Protein AF-A0AAD1DAX7-F1 (afdb_monomer_lite)

InterPro domains:
  IPR029024 TerB-like [G3DSA:1.10.3680.10] (1-105)
  IPR029024 TerB-like [SSF158682] (3-97)

Structure (mmCIF, N/CA/C/O backbone):
data_AF-A0AAD1DAX7-F1
#
_entry.id   AF-A0AAD1DAX7-F1
#
loop_
_atom_site.group_PDB
_atom_site.id
_atom_site.type_symbol
_atom_site.label_atom_id
_atom_site.label_alt_id
_atom_site.label_comp_id
_atom_site.label_asym_id
_atom_site.label_entity_id
_atom_site.label_seq_id
_atom_site.pdbx_PDB_ins_code
_atom_site.Cartn_x
_atom_site.Cartn_y
_atom_site.Cartn_z
_atom_site.occupancy
_atom_site.B_iso_or_equiv
_atom_site.auth_seq_id
_atom_site.auth_comp_id
_atom_site.auth_asym_id
_atom_site.auth_atom_id
_atom_site.pdbx_PDB_model_num
ATOM 1 N N . MET A 1 1 ? 6.219 -0.856 -0.642 1.00 86.31 1 MET A N 1
ATOM 2 C CA . MET A 1 1 ? 6.045 -2.237 -0.136 1.00 86.31 1 MET A CA 1
ATOM 3 C C . MET A 1 1 ? 5.615 -2.262 1.328 1.00 86.31 1 MET A C 1
ATOM 5 O O . MET A 1 1 ? 4.458 -2.570 1.531 1.00 86.31 1 MET A O 1
ATOM 9 N N . ASN A 1 2 ? 6.425 -1.835 2.317 1.00 92.69 2 ASN A N 1
ATOM 10 C CA . ASN A 1 2 ? 6.031 -1.847 3.750 1.00 92.69 2 ASN A CA 1
ATOM 11 C C . ASN A 1 2 ? 4.621 -1.308 4.049 1.00 92.69 2 ASN A C 1
ATOM 13 O O . ASN A 1 2 ? 3.912 -1.894 4.853 1.00 92.69 2 ASN A O 1
ATOM 17 N N . ILE A 1 3 ? 4.226 -0.205 3.404 1.00 94.12 3 ILE A N 1
ATOM 18 C CA . ILE A 1 3 ? 2.902 0.411 3.582 1.00 94.12 3 ILE A CA 1
ATOM 19 C C . ILE A 1 3 ? 1.794 -0.562 3.155 1.00 94.12 3 ILE A C 1
ATOM 21 O O . ILE A 1 3 ? 0.931 -0.894 3.958 1.00 94.12 3 ILE A O 1
ATOM 25 N N . LEU A 1 4 ? 1.852 -1.055 1.914 1.00 93.25 4 LEU A N 1
ATOM 26 C CA . LEU A 1 4 ? 0.831 -1.945 1.354 1.00 93.25 4 LEU A CA 1
ATOM 27 C C . LEU A 1 4 ? 0.820 -3.312 2.048 1.00 93.25 4 LEU A C 1
ATOM 29 O O . LEU A 1 4 ? -0.242 -3.807 2.396 1.00 93.25 4 LEU A O 1
ATOM 33 N N . THR A 1 5 ? 1.995 -3.881 2.339 1.00 91.94 5 THR A N 1
ATOM 34 C CA . THR A 1 5 ? 2.104 -5.144 3.085 1.00 91.94 5 THR A CA 1
ATOM 35 C C . THR A 1 5 ? 1.551 -5.037 4.5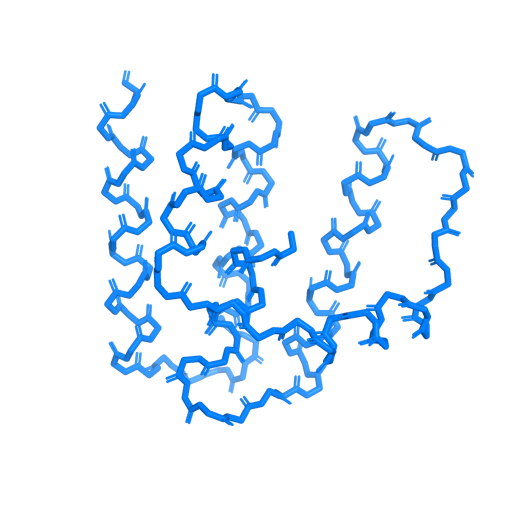04 1.00 91.94 5 THR A C 1
ATOM 37 O O . THR A 1 5 ? 1.037 -6.012 5.033 1.00 91.94 5 THR A O 1
ATOM 40 N N . PHE A 1 6 ? 1.675 -3.878 5.154 1.00 93.25 6 PHE A N 1
ATOM 41 C CA . PHE A 1 6 ? 1.089 -3.679 6.476 1.00 93.25 6 PHE A CA 1
ATOM 42 C C . PHE A 1 6 ? -0.441 -3.649 6.409 1.00 93.25 6 PHE A C 1
ATOM 44 O O . PHE A 1 6 ? -1.103 -4.308 7.210 1.00 93.25 6 PHE A O 1
ATOM 51 N N . ILE A 1 7 ? -0.994 -2.909 5.442 1.00 91.25 7 ILE A N 1
ATOM 52 C CA . ILE A 1 7 ? -2.444 -2.811 5.234 1.00 91.25 7 ILE A CA 1
ATOM 53 C C . ILE A 1 7 ? -3.035 -4.190 4.946 1.00 91.25 7 ILE A C 1
ATOM 55 O O . ILE A 1 7 ? -3.934 -4.606 5.666 1.00 91.25 7 ILE A O 1
ATOM 59 N N . ALA A 1 8 ? -2.434 -4.939 4.025 1.00 88.44 8 ALA A N 1
ATOM 60 C CA . ALA A 1 8 ? -2.878 -6.279 3.651 1.00 88.44 8 ALA A CA 1
ATOM 61 C C . ALA A 1 8 ? -2.683 -7.367 4.730 1.00 88.44 8 ALA A C 1
ATOM 63 O O . ALA A 1 8 ? -2.861 -8.549 4.487 1.00 88.44 8 ALA A O 1
ATOM 64 N N . ARG A 1 9 ? -2.179 -7.017 5.918 1.00 87.62 9 ARG A N 1
ATOM 65 C CA . ARG A 1 9 ? -2.021 -7.961 7.041 1.00 87.62 9 ARG A CA 1
ATOM 66 C C . ARG A 1 9 ? -2.807 -7.527 8.272 1.00 87.62 9 ARG A C 1
ATOM 68 O O . ARG A 1 9 ? -2.613 -8.082 9.358 1.00 87.62 9 ARG A O 1
ATOM 75 N N . CYS A 1 10 ? -3.652 -6.509 8.139 1.00 83.69 10 CYS A N 1
ATOM 76 C CA . CYS A 1 10 ? -4.389 -5.915 9.249 1.00 83.69 10 CYS A CA 1
ATOM 77 C C . CYS A 1 10 ? -5.435 -6.862 9.862 1.00 83.69 10 CYS A C 1
ATOM 79 O O . CYS A 1 10 ? -5.727 -6.759 11.062 1.00 83.69 10 CYS A O 1
ATOM 81 N N . ASP A 1 11 ? -5.970 -7.788 9.076 1.00 75.38 11 ASP A N 1
ATOM 82 C CA . ASP A 1 11 ? -6.924 -8.833 9.464 1.00 75.38 11 ASP A CA 1
ATOM 83 C C . ASP A 1 11 ? -6.250 -10.163 9.891 1.00 75.38 11 ASP A C 1
ATOM 85 O O . ASP A 1 11 ? -6.899 -11.011 10.504 1.00 75.38 11 ASP A O 1
ATOM 89 N N . ARG A 1 12 ? -4.916 -10.250 9.733 1.00 70.50 12 ARG A N 1
ATOM 90 C CA . ARG A 1 12 ? -3.992 -11.368 10.033 1.00 70.50 12 ARG A CA 1
ATOM 91 C C . ARG A 1 12 ? -3.875 -12.441 8.953 1.00 70.50 12 ARG A C 1
ATOM 93 O O . ARG A 1 12 ? -2.990 -13.289 9.113 1.00 70.50 12 ARG A O 1
ATOM 100 N N . ASP A 1 13 ? -4.652 -12.365 7.883 1.00 71.62 13 ASP A N 1
ATOM 101 C CA . ASP A 1 13 ? -4.571 -13.275 6.747 1.00 71.62 13 ASP A CA 1
ATOM 102 C C . ASP A 1 13 ? -4.166 -12.467 5.514 1.00 71.62 13 ASP A C 1
ATOM 104 O O . ASP A 1 13 ? -4.774 -11.467 5.193 1.00 71.62 13 ASP A O 1
ATOM 108 N N . PHE A 1 14 ? -3.085 -12.863 4.840 1.00 74.44 14 PHE A N 1
ATOM 109 C CA . PHE A 1 14 ? -2.669 -12.175 3.618 1.00 74.44 14 PHE A CA 1
ATOM 110 C C . PHE A 1 14 ? -3.241 -12.937 2.427 1.00 74.44 14 PHE A C 1
ATOM 112 O O . PHE A 1 14 ? -2.781 -14.045 2.117 1.00 74.44 14 PHE A O 1
ATOM 119 N N . HIS A 1 15 ? -4.286 -12.387 1.818 1.00 80.88 15 HIS A N 1
ATOM 120 C CA . HIS A 1 15 ? -5.032 -13.045 0.757 1.00 80.88 15 HIS A CA 1
ATOM 121 C C . HIS A 1 15 ? -4.269 -12.999 -0.581 1.00 80.88 15 HIS A C 1
ATOM 123 O O . HIS A 1 15 ? -3.527 -12.051 -0.849 1.00 80.88 15 HIS A O 1
ATOM 129 N N . PRO A 1 16 ? -4.444 -14.005 -1.463 1.00 84.00 16 PRO A N 1
ATOM 130 C CA . PRO A 1 16 ? -3.813 -14.005 -2.785 1.00 84.00 16 PRO A CA 1
ATOM 131 C C . PRO A 1 16 ? -4.094 -12.738 -3.611 1.00 84.00 16 PRO A C 1
ATOM 133 O O . PRO A 1 16 ? -3.182 -12.233 -4.258 1.00 84.00 16 PRO A O 1
ATOM 136 N N . ASP A 1 17 ? -5.314 -12.200 -3.531 1.00 85.75 17 ASP A N 1
ATOM 137 C CA . ASP A 1 17 ? -5.745 -11.017 -4.294 1.00 85.75 17 ASP A CA 1
ATOM 138 C C . ASP A 1 17 ? -5.035 -9.731 -3.814 1.00 85.75 17 ASP A C 1
ATOM 140 O O . ASP A 1 17 ? -4.662 -8.856 -4.601 1.00 85.75 17 ASP A O 1
ATOM 144 N N . GLU A 1 18 ? -4.763 -9.626 -2.510 1.00 85.94 18 GLU A N 1
ATOM 145 C CA . GLU A 1 18 ? -3.972 -8.527 -1.951 1.00 85.94 18 GLU A CA 1
ATOM 146 C C . GLU A 1 18 ? -2.499 -8.637 -2.358 1.00 85.94 18 GLU A C 1
ATOM 148 O O . GLU A 1 18 ? -1.842 -7.628 -2.622 1.00 85.94 18 GLU A O 1
ATOM 153 N N . LEU A 1 19 ? -1.966 -9.862 -2.435 1.00 86.44 19 LEU A N 1
ATOM 154 C CA . LEU A 1 19 ? -0.602 -10.108 -2.895 1.00 86.44 19 LEU A CA 1
ATOM 155 C C . LEU A 1 19 ? -0.422 -9.757 -4.378 1.00 86.44 19 LEU A C 1
ATOM 157 O O . LEU A 1 19 ? 0.599 -9.161 -4.737 1.00 86.44 19 LEU A O 1
ATOM 161 N N . GLU A 1 20 ? -1.402 -10.086 -5.221 1.00 88.56 20 GLU A N 1
ATOM 162 C CA . GLU A 1 20 ? -1.437 -9.662 -6.625 1.00 88.56 20 GLU A CA 1
ATOM 163 C C . GLU A 1 20 ? -1.400 -8.132 -6.707 1.00 88.56 20 GLU A C 1
ATOM 165 O O . GLU A 1 20 ? -0.506 -7.569 -7.335 1.00 88.56 20 GLU A O 1
ATOM 170 N N . THR A 1 21 ? -2.2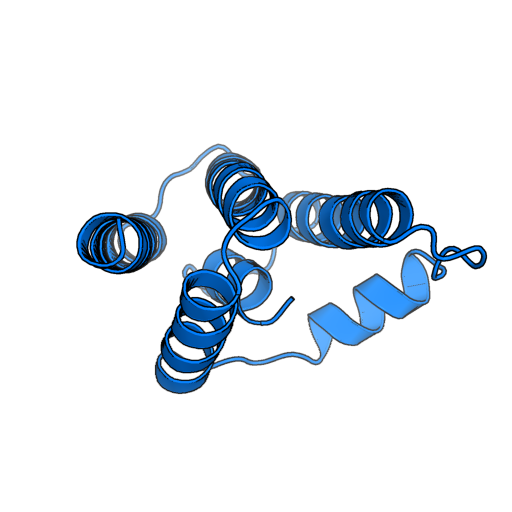38 -7.453 -5.920 1.00 91.19 21 THR A N 1
ATOM 171 C CA . THR A 1 21 ? -2.283 -5.983 -5.868 1.00 91.19 21 THR A CA 1
ATOM 172 C C . THR A 1 21 ? -0.949 -5.360 -5.419 1.00 91.19 21 THR A C 1
ATOM 174 O O . THR A 1 21 ? -0.502 -4.347 -5.962 1.00 91.19 21 THR A O 1
ATOM 177 N N . VAL A 1 22 ? -0.260 -5.949 -4.433 1.00 90.19 22 VAL A N 1
ATOM 178 C CA . VAL A 1 22 ? 1.077 -5.484 -4.010 1.00 90.19 22 VAL A CA 1
ATOM 179 C C . VAL A 1 22 ? 2.130 -5.720 -5.097 1.00 90.19 22 VAL A C 1
ATOM 181 O O . VAL A 1 22 ? 3.095 -4.956 -5.183 1.00 90.19 22 VAL A O 1
ATOM 184 N N . THR A 1 23 ? 1.972 -6.763 -5.906 1.00 90.00 23 THR A N 1
ATOM 185 C CA . THR A 1 23 ? 2.884 -7.065 -7.014 1.00 90.00 23 THR A CA 1
ATOM 186 C C . THR A 1 23 ? 2.678 -6.090 -8.170 1.00 90.00 23 THR A C 1
ATOM 188 O O . THR A 1 23 ? 3.659 -5.521 -8.649 1.00 90.00 23 THR A O 1
ATOM 191 N N . ASP A 1 24 ? 1.427 -5.804 -8.529 1.00 91.56 24 ASP A N 1
ATOM 192 C CA . ASP A 1 24 ? 1.065 -4.796 -9.532 1.00 91.56 24 ASP A CA 1
ATOM 193 C C . ASP A 1 24 ? 1.646 -3.417 -9.177 1.00 91.56 24 ASP A C 1
ATOM 195 O O . ASP A 1 24 ? 2.245 -2.746 -10.020 1.00 91.56 24 ASP A O 1
ATOM 199 N N . TYR A 1 25 ? 1.613 -3.042 -7.891 1.00 93.06 25 TYR A N 1
ATOM 200 C CA . TYR A 1 25 ? 2.262 -1.818 -7.406 1.00 93.06 25 TYR A CA 1
ATOM 201 C C . TYR A 1 25 ? 3.756 -1.759 -7.746 1.00 93.06 25 TYR A C 1
ATOM 203 O O . TYR A 1 25 ? 4.283 -0.686 -8.050 1.00 93.06 25 TYR A O 1
ATOM 211 N N . VAL A 1 26 ? 4.472 -2.881 -7.628 1.00 91.12 26 VAL A N 1
ATOM 212 C CA . VAL A 1 26 ? 5.914 -2.926 -7.903 1.00 91.12 26 VAL A CA 1
ATOM 213 C C . VAL A 1 26 ? 6.181 -2.731 -9.391 1.00 91.12 26 VAL A C 1
ATOM 215 O O . VAL A 1 26 ? 7.114 -2.000 -9.735 1.00 91.12 26 VAL A O 1
ATOM 218 N N . ASP A 1 27 ? 5.352 -3.320 -10.251 1.00 90.88 27 ASP A N 1
ATOM 219 C CA . ASP A 1 27 ? 5.437 -3.153 -11.702 1.00 90.88 27 ASP A CA 1
ATOM 220 C C . ASP A 1 27 ? 5.155 -1.700 -12.117 1.00 90.88 27 ASP A C 1
ATOM 222 O O . ASP A 1 27 ? 5.969 -1.095 -12.822 1.00 90.88 27 ASP A O 1
ATOM 226 N N . ASP A 1 28 ? 4.081 -1.095 -11.605 1.00 91.81 28 ASP A N 1
ATOM 227 C CA . ASP A 1 28 ? 3.742 0.303 -11.899 1.00 91.81 28 ASP A CA 1
ATOM 228 C C . ASP A 1 28 ? 4.782 1.281 -11.342 1.00 91.81 28 ASP A C 1
ATOM 230 O O . ASP A 1 28 ? 5.117 2.289 -11.973 1.00 91.81 28 ASP A O 1
ATOM 234 N N . TRP A 1 29 ? 5.344 0.987 -10.165 1.00 91.12 29 TRP A N 1
ATOM 235 C CA . TRP A 1 29 ? 6.448 1.767 -9.617 1.00 91.12 29 TRP A CA 1
ATOM 236 C C . TRP A 1 29 ? 7.686 1.660 -10.516 1.00 91.12 29 TRP A C 1
ATOM 238 O O . TRP A 1 29 ? 8.301 2.677 -10.836 1.00 91.12 29 TRP A O 1
ATOM 248 N N . ALA A 1 30 ? 8.047 0.457 -10.967 1.00 90.19 30 ALA A N 1
ATOM 249 C CA . ALA A 1 30 ? 9.183 0.259 -11.863 1.00 90.19 30 ALA A CA 1
ATOM 250 C C . ALA A 1 30 ? 8.998 1.022 -13.185 1.00 90.19 30 ALA A C 1
ATOM 252 O O . ALA A 1 30 ? 9.934 1.679 -13.651 1.00 90.19 30 ALA A O 1
ATOM 253 N N . GLU A 1 31 ? 7.789 1.006 -13.751 1.00 90.31 31 GLU A N 1
ATOM 254 C CA . GLU A 1 31 ? 7.450 1.766 -14.954 1.00 90.31 31 GLU A CA 1
ATOM 255 C C . GLU A 1 31 ? 7.557 3.282 -14.725 1.00 90.31 31 GLU A C 1
ATOM 257 O O . GLU A 1 31 ? 8.238 3.977 -15.489 1.00 90.31 31 GLU A O 1
ATOM 262 N N . ALA A 1 32 ? 6.976 3.791 -13.633 1.00 89.31 32 ALA A N 1
ATOM 263 C CA . ALA A 1 32 ? 7.020 5.207 -13.268 1.00 89.31 32 ALA A CA 1
ATOM 264 C C . ALA A 1 32 ? 8.448 5.735 -13.030 1.00 89.31 32 ALA A C 1
ATOM 266 O O . ALA A 1 32 ? 8.699 6.931 -13.192 1.00 89.31 32 ALA A O 1
ATOM 267 N N . HIS A 1 33 ? 9.384 4.855 -12.658 1.00 88.00 33 HIS A N 1
ATOM 268 C CA . HIS A 1 33 ? 10.797 5.180 -12.422 1.00 88.00 33 HIS A CA 1
ATOM 269 C C . HIS A 1 33 ? 11.731 4.763 -13.567 1.00 88.00 33 HIS A C 1
ATOM 271 O O . HIS A 1 33 ? 12.951 4.873 -13.434 1.00 88.00 33 HIS A O 1
ATOM 277 N N . HIS A 1 34 ? 11.181 4.333 -14.707 1.00 89.44 34 HIS A N 1
ATOM 278 C CA . HIS A 1 34 ? 11.934 3.895 -15.888 1.00 89.44 34 HIS A CA 1
ATOM 279 C C . HIS A 1 34 ? 12.954 2.778 -15.599 1.00 89.44 34 HIS A C 1
ATOM 281 O O . HIS A 1 34 ? 14.018 2.705 -16.225 1.00 89.44 34 HIS A O 1
ATOM 287 N N . CYS A 1 35 ? 12.638 1.893 -14.654 1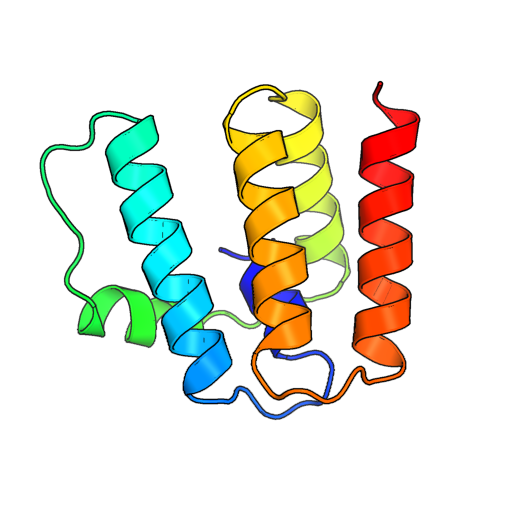.00 87.88 35 CYS A N 1
ATOM 288 C CA . CYS A 1 35 ? 13.430 0.701 -14.391 1.00 87.88 35 CYS A CA 1
ATOM 289 C C . CYS A 1 35 ? 13.261 -0.289 -15.553 1.00 87.88 35 CYS A C 1
ATOM 291 O O . CYS A 1 35 ? 12.151 -0.645 -15.935 1.00 87.88 35 CYS A O 1
ATOM 293 N N . SER A 1 36 ? 14.381 -0.704 -16.149 1.00 75.75 36 SER A N 1
ATOM 294 C CA . SER A 1 36 ? 14.399 -1.545 -17.358 1.00 75.75 36 SER A CA 1
ATOM 295 C C . SER A 1 36 ? 14.082 -3.011 -17.070 1.00 75.75 36 SER A C 1
ATOM 297 O O . SER A 1 36 ? 13.585 -3.720 -17.943 1.00 75.75 36 SER A O 1
ATOM 299 N N . ASP A 1 37 ? 14.382 -3.448 -15.849 1.00 78.94 37 ASP A N 1
ATOM 300 C CA . ASP A 1 37 ? 14.257 -4.830 -15.418 1.00 78.94 37 ASP A CA 1
ATOM 301 C C . ASP A 1 37 ? 13.003 -4.971 -14.558 1.00 78.94 37 ASP A C 1
ATOM 303 O O . ASP A 1 37 ? 12.926 -4.419 -13.457 1.00 78.94 37 ASP A O 1
ATOM 307 N N . ARG A 1 38 ? 12.016 -5.718 -15.062 1.00 78.31 38 ARG A N 1
ATOM 308 C CA . ARG A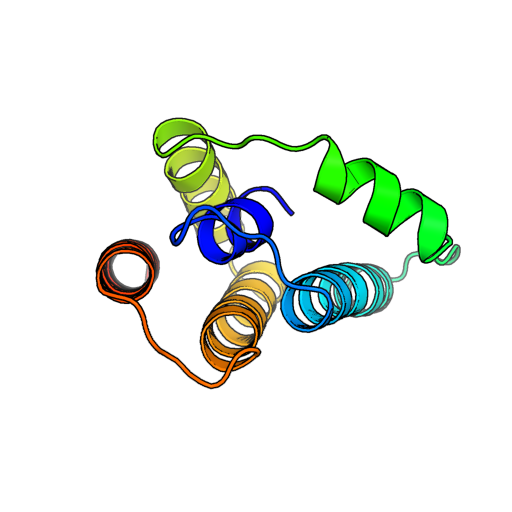 1 38 ? 10.888 -6.156 -14.239 1.00 78.31 38 ARG A CA 1
ATOM 309 C C . ARG A 1 38 ? 11.363 -7.219 -13.263 1.00 78.31 38 ARG A C 1
ATOM 311 O O . ARG A 1 38 ? 12.095 -8.136 -13.643 1.00 78.31 38 ARG A O 1
ATOM 318 N N . LEU A 1 39 ? 10.940 -7.093 -12.011 1.00 82.56 39 LEU A N 1
ATOM 319 C CA . LEU A 1 39 ? 11.194 -8.122 -11.014 1.00 82.56 39 LEU A CA 1
ATOM 320 C C . LEU A 1 39 ? 10.258 -9.308 -11.288 1.00 82.56 39 LEU A C 1
ATOM 322 O O . LEU A 1 39 ? 9.077 -9.089 -11.552 1.00 82.56 39 LEU A O 1
ATOM 326 N N . PRO A 1 40 ? 10.744 -10.560 -11.248 1.00 86.06 40 PRO A N 1
ATOM 327 C CA . PRO A 1 40 ? 9.866 -11.717 -11.340 1.00 86.06 40 PRO A CA 1
ATOM 328 C C . PRO A 1 40 ? 8.789 -11.670 -10.251 1.00 86.06 40 PRO A C 1
ATOM 330 O O . PRO A 1 40 ? 9.096 -11.418 -9.085 1.00 86.06 40 PRO A O 1
ATOM 333 N N . VAL A 1 41 ? 7.539 -11.954 -10.626 1.00 83.06 41 VAL A N 1
ATOM 334 C CA . VAL A 1 41 ? 6.387 -11.975 -9.705 1.00 83.06 41 VAL A CA 1
ATOM 335 C C . VAL A 1 41 ? 6.656 -12.865 -8.491 1.00 83.06 41 VAL A C 1
ATOM 337 O O . VAL A 1 41 ? 6.359 -12.470 -7.364 1.00 83.06 41 VAL A O 1
ATOM 340 N N . ASP A 1 42 ? 7.282 -14.024 -8.706 1.00 86.81 42 ASP A N 1
ATOM 341 C CA . ASP A 1 42 ? 7.638 -14.958 -7.635 1.00 86.81 42 ASP A CA 1
ATOM 342 C C . ASP A 1 42 ? 8.621 -14.330 -6.634 1.00 86.81 42 ASP A C 1
ATOM 344 O O . ASP A 1 42 ? 8.433 -14.464 -5.429 1.00 86.81 42 ASP A O 1
ATOM 348 N N . ASP A 1 43 ? 9.620 -13.574 -7.104 1.00 89.75 43 ASP A N 1
ATOM 349 C CA . ASP A 1 43 ? 10.616 -12.925 -6.240 1.00 89.75 43 ASP A CA 1
ATOM 350 C C . ASP A 1 43 ? 9.995 -11.798 -5.402 1.00 89.75 43 ASP A C 1
ATOM 352 O O . ASP A 1 43 ? 10.318 -11.635 -4.217 1.00 89.75 43 ASP A O 1
ATOM 356 N N . VAL A 1 44 ? 9.095 -11.017 -6.012 1.00 87.50 44 VAL A N 1
ATOM 357 C CA . VAL A 1 44 ? 8.333 -9.966 -5.324 1.00 87.50 44 VAL A CA 1
ATOM 358 C C . VAL A 1 44 ? 7.425 -10.596 -4.277 1.00 87.50 44 VAL A C 1
ATOM 360 O O . VAL A 1 44 ? 7.463 -10.186 -3.116 1.00 87.50 44 VAL A O 1
ATOM 363 N N . SER A 1 45 ? 6.683 -11.635 -4.654 1.00 86.19 45 SER A N 1
ATOM 364 C CA . SER A 1 45 ? 5.767 -12.356 -3.771 1.00 86.19 45 SER A CA 1
ATOM 365 C C . SER A 1 45 ? 6.485 -12.948 -2.566 1.00 86.19 45 SER A C 1
ATOM 367 O O . SER A 1 45 ? 6.098 -12.715 -1.419 1.00 86.19 45 SER A O 1
ATOM 369 N N . ASP A 1 46 ? 7.604 -13.622 -2.812 1.00 89.19 46 ASP A N 1
ATOM 370 C CA . ASP A 1 46 ? 8.481 -14.164 -1.785 1.00 89.19 46 ASP A CA 1
ATOM 371 C C . ASP A 1 46 ? 9.020 -13.077 -0.851 1.00 89.19 46 ASP A C 1
ATOM 373 O O . ASP A 1 46 ? 9.148 -13.282 0.362 1.00 89.19 46 ASP A O 1
ATOM 377 N N . HIS A 1 47 ? 9.371 -11.908 -1.393 1.00 90.44 47 HIS A N 1
ATOM 378 C CA . HIS A 1 47 ? 9.813 -10.778 -0.586 1.00 90.44 47 HIS A CA 1
ATOM 379 C C . HIS A 1 47 ? 8.684 -10.250 0.300 1.00 90.44 47 HIS A C 1
ATOM 381 O O . HIS A 1 47 ? 8.890 -10.108 1.506 1.00 90.44 47 HIS A O 1
ATOM 387 N N . VAL A 1 48 ? 7.497 -10.017 -0.263 1.00 88.19 48 VAL A N 1
ATOM 388 C CA . VAL A 1 48 ? 6.321 -9.533 0.472 1.00 88.19 48 VAL A CA 1
ATOM 389 C C . VAL A 1 48 ? 5.922 -10.509 1.576 1.00 88.19 48 VAL A C 1
ATOM 391 O O . VAL A 1 48 ? 5.709 -10.084 2.709 1.00 88.19 48 VAL A O 1
ATOM 394 N N . ALA A 1 49 ? 5.910 -11.815 1.301 1.00 85.56 49 ALA A N 1
ATOM 395 C CA . ALA A 1 49 ? 5.579 -12.841 2.289 1.00 85.56 49 ALA A CA 1
ATOM 396 C C . ALA A 1 49 ? 6.523 -12.832 3.509 1.00 85.56 49 ALA A C 1
ATOM 398 O O . ALA A 1 49 ? 6.125 -13.189 4.622 1.00 85.56 49 ALA A O 1
ATOM 399 N N . ARG A 1 50 ? 7.780 -12.402 3.325 1.00 89.69 50 ARG A N 1
ATOM 400 C CA . ARG A 1 50 ? 8.770 -12.258 4.408 1.00 89.69 50 ARG A CA 1
ATOM 401 C C . ARG A 1 50 ? 8.672 -10.931 5.154 1.00 89.69 50 ARG A C 1
ATOM 403 O O . ARG A 1 50 ? 9.190 -10.831 6.267 1.00 89.69 50 ARG A O 1
ATOM 410 N N . LEU A 1 51 ? 8.053 -9.914 4.563 1.00 90.00 51 LEU A N 1
ATOM 411 C CA . LEU A 1 51 ? 7.856 -8.629 5.216 1.00 90.00 51 LEU A CA 1
ATOM 412 C C . LEU A 1 51 ? 6.794 -8.773 6.312 1.00 90.00 51 LEU A C 1
ATOM 414 O O . LEU A 1 51 ? 5.655 -9.164 6.067 1.00 90.00 51 LEU A O 1
ATOM 418 N N . ALA A 1 52 ? 7.169 -8.420 7.536 1.00 89.56 52 ALA A N 1
ATOM 419 C CA . ALA A 1 52 ? 6.267 -8.332 8.679 1.00 89.56 52 ALA A CA 1
ATOM 420 C C . ALA A 1 52 ? 6.349 -6.919 9.274 1.00 89.56 52 ALA A C 1
ATOM 422 O O . ALA A 1 52 ? 6.880 -6.763 10.375 1.00 89.56 52 ALA A O 1
ATOM 423 N N . PRO A 1 53 ? 5.925 -5.887 8.517 1.00 92.75 53 PRO A N 1
ATOM 424 C CA . PRO A 1 53 ? 5.962 -4.526 9.011 1.00 92.75 53 PRO A CA 1
ATOM 425 C C . PRO A 1 53 ? 5.069 -4.393 10.245 1.00 92.75 53 PRO A C 1
ATOM 427 O O . PRO A 1 53 ? 3.978 -4.962 10.292 1.00 92.75 53 PRO A O 1
ATOM 430 N N . ASP A 1 54 ? 5.522 -3.634 11.232 1.00 93.88 54 ASP A N 1
ATOM 431 C CA . ASP A 1 54 ? 4.675 -3.171 12.328 1.00 93.88 54 ASP A CA 1
ATOM 432 C C . ASP A 1 54 ? 4.127 -1.759 12.056 1.00 93.88 54 ASP A C 1
ATOM 434 O O . ASP A 1 54 ? 4.407 -1.128 11.030 1.00 93.88 54 ASP A O 1
ATOM 438 N N . SER A 1 55 ? 3.321 -1.251 12.990 1.00 94.50 55 SER A N 1
ATOM 439 C CA . SER A 1 55 ? 2.713 0.075 12.876 1.00 94.50 55 SER A CA 1
ATOM 440 C C . SER A 1 55 ? 3.737 1.209 12.828 1.00 94.50 55 SER A C 1
ATOM 442 O O . SER A 1 55 ? 3.480 2.237 12.207 1.00 94.50 55 SER A O 1
ATOM 444 N N . GLU A 1 56 ? 4.890 1.054 13.482 1.00 95.75 56 GLU A N 1
ATOM 445 C CA . GLU A 1 56 ? 5.943 2.072 13.461 1.00 95.75 56 GLU A CA 1
ATOM 446 C C . GLU A 1 56 ? 6.591 2.115 12.075 1.00 95.75 56 GLU A C 1
ATOM 448 O O . GLU A 1 56 ? 6.710 3.177 11.462 1.00 95.75 56 GLU A O 1
ATOM 453 N N . GLN A 1 57 ? 6.931 0.948 11.528 1.00 95.88 57 GLN A N 1
ATOM 454 C CA . GLN A 1 57 ? 7.484 0.816 10.185 1.00 95.88 57 GLN A CA 1
ATOM 455 C C . GLN A 1 57 ? 6.509 1.293 9.108 1.00 95.88 57 GLN A C 1
ATOM 457 O O . GLN A 1 57 ? 6.952 1.874 8.112 1.00 95.88 57 GLN A O 1
ATOM 462 N N . PHE A 1 58 ? 5.205 1.088 9.304 1.00 95.50 58 PHE A N 1
ATOM 463 C CA . PHE A 1 58 ? 4.154 1.654 8.463 1.00 95.50 58 PHE A CA 1
ATOM 464 C C . PHE A 1 58 ? 4.204 3.186 8.455 1.00 95.50 58 PHE A C 1
ATOM 466 O O . PHE A 1 58 ? 4.381 3.776 7.386 1.00 95.50 58 PHE A O 1
ATOM 473 N N . VAL A 1 59 ? 4.128 3.823 9.630 1.00 95.38 59 VAL A N 1
ATOM 474 C CA . VAL A 1 59 ? 4.121 5.292 9.757 1.00 95.38 59 VAL A CA 1
ATOM 475 C C . VAL A 1 59 ? 5.400 5.898 9.180 1.00 95.38 59 VAL A C 1
ATOM 477 O O . VAL A 1 59 ? 5.322 6.755 8.304 1.00 95.38 59 VAL A O 1
ATOM 480 N N . VAL A 1 60 ? 6.574 5.387 9.564 1.00 95.94 60 VAL A N 1
ATOM 481 C CA . VAL A 1 60 ? 7.870 5.884 9.065 1.00 95.94 60 VAL A CA 1
ATOM 482 C C . VAL A 1 60 ? 7.988 5.732 7.547 1.00 95.94 60 VAL A C 1
ATOM 484 O O . VAL A 1 60 ? 8.570 6.579 6.866 1.00 95.94 60 VAL A O 1
ATOM 487 N N . SER A 1 61 ? 7.472 4.637 6.982 1.00 95.12 61 SER A N 1
ATOM 488 C CA . SER A 1 61 ? 7.492 4.447 5.529 1.00 95.12 61 SER A CA 1
ATOM 489 C C . SER A 1 61 ? 6.568 5.438 4.828 1.00 95.12 61 SER A C 1
ATOM 491 O O . SER A 1 61 ? 6.936 5.949 3.771 1.00 95.12 61 SER A O 1
ATOM 493 N N . LEU A 1 62 ? 5.401 5.719 5.410 1.00 94.75 62 LEU A N 1
ATOM 494 C CA . LEU A 1 62 ? 4.441 6.664 4.859 1.00 94.75 62 LEU A CA 1
ATOM 495 C C . LEU A 1 62 ? 4.958 8.103 4.912 1.00 94.75 62 LEU A C 1
ATOM 497 O O . LEU A 1 62 ? 4.924 8.776 3.887 1.00 94.75 62 LEU A O 1
ATOM 501 N N . GLU A 1 63 ? 5.517 8.541 6.040 1.00 94.50 63 GLU A N 1
ATOM 502 C CA . GLU A 1 63 ? 6.156 9.859 6.179 1.00 94.50 63 GLU A CA 1
ATOM 503 C C . GLU A 1 63 ? 7.231 10.072 5.106 1.00 94.50 63 GLU A C 1
ATOM 505 O O . GLU A 1 63 ? 7.247 11.092 4.427 1.00 94.50 63 GLU A O 1
ATOM 510 N N . ARG A 1 64 ? 8.067 9.059 4.842 1.00 93.81 64 ARG A N 1
ATOM 511 C CA . ARG A 1 64 ? 9.079 9.129 3.772 1.00 93.81 64 ARG A CA 1
ATOM 512 C C . ARG A 1 64 ? 8.481 9.290 2.377 1.00 93.81 64 ARG A C 1
ATOM 514 O O . ARG A 1 64 ? 9.121 9.891 1.515 1.00 93.81 64 ARG A O 1
ATOM 521 N N . VAL A 1 65 ? 7.326 8.682 2.107 1.00 92.25 65 VAL A N 1
ATOM 522 C CA . VAL A 1 65 ? 6.645 8.830 0.812 1.00 92.25 65 VAL A CA 1
ATOM 523 C C . VAL A 1 65 ? 5.997 10.206 0.712 1.00 92.25 65 VAL A C 1
ATOM 525 O O . VAL A 1 65 ? 6.117 10.850 -0.327 1.00 92.25 65 VAL A O 1
ATOM 528 N N . VAL A 1 66 ? 5.389 10.674 1.800 1.00 93.12 66 VAL A N 1
ATOM 529 C CA . VAL A 1 66 ? 4.816 12.014 1.928 1.00 93.12 66 VAL A CA 1
ATOM 530 C C . VAL A 1 66 ? 5.878 13.094 1.697 1.00 93.12 66 VAL A C 1
ATOM 532 O O . VAL A 1 66 ? 5.693 13.932 0.818 1.00 93.12 66 VAL A O 1
ATOM 535 N N . ASP A 1 67 ? 7.029 13.009 2.367 1.00 91.94 67 ASP A N 1
ATOM 536 C CA . ASP A 1 67 ? 8.153 13.944 2.210 1.00 91.94 67 ASP A CA 1
ATOM 537 C C . ASP A 1 67 ? 8.688 13.996 0.770 1.00 91.94 67 ASP A C 1
ATOM 539 O O . ASP A 1 67 ? 9.148 15.035 0.295 1.00 91.94 67 ASP A O 1
ATOM 543 N N . ARG A 1 68 ? 8.656 12.860 0.061 1.00 88.56 68 ARG A N 1
ATOM 544 C CA . ARG A 1 68 ? 9.056 12.783 -1.354 1.00 88.56 68 ARG A CA 1
ATOM 545 C C . ARG A 1 68 ? 7.990 13.353 -2.288 1.00 88.56 68 ARG A C 1
ATOM 547 O O . ARG A 1 68 ? 8.344 13.864 -3.350 1.00 88.56 68 ARG A O 1
ATOM 554 N N . GLY A 1 69 ? 6.717 13.230 -1.920 1.00 87.81 69 GLY A N 1
ATOM 555 C CA . GLY A 1 69 ? 5.570 13.681 -2.697 1.00 87.81 69 GLY A CA 1
ATOM 556 C C . GLY A 1 69 ? 5.496 13.094 -4.112 1.00 87.81 69 GLY A C 1
ATOM 557 O O . GLY A 1 69 ? 6.045 12.030 -4.426 1.00 87.81 69 GLY A O 1
ATOM 558 N N . GLY A 1 70 ? 4.793 13.819 -4.986 1.00 87.25 70 GLY A N 1
ATOM 559 C CA . GLY A 1 70 ? 4.720 13.541 -6.421 1.00 87.25 70 GLY A CA 1
ATOM 560 C C . GLY A 1 70 ? 4.119 12.175 -6.761 1.00 87.25 70 GLY A C 1
ATOM 561 O O . GLY A 1 70 ? 3.215 11.687 -6.084 1.00 87.25 70 GLY A O 1
ATOM 562 N N . THR A 1 71 ? 4.640 11.548 -7.819 1.00 86.56 71 THR A N 1
ATOM 563 C CA . THR A 1 71 ? 4.136 10.272 -8.353 1.00 86.56 71 THR A CA 1
ATOM 564 C C . THR A 1 71 ? 4.140 9.149 -7.318 1.00 86.56 71 THR A C 1
ATOM 566 O O . THR A 1 71 ? 3.223 8.341 -7.305 1.00 86.56 71 THR A O 1
ATOM 569 N N . ASN A 1 72 ? 5.118 9.114 -6.403 1.00 87.19 72 ASN A N 1
ATOM 570 C CA . ASN A 1 72 ? 5.169 8.083 -5.359 1.00 87.19 72 ASN A CA 1
ATOM 571 C C . ASN A 1 72 ? 3.993 8.188 -4.381 1.00 87.19 72 ASN A C 1
ATOM 573 O O . ASN A 1 72 ? 3.487 7.166 -3.927 1.00 87.19 72 ASN A O 1
ATOM 577 N N . LEU A 1 73 ? 3.588 9.417 -4.048 1.00 90.31 73 LEU A N 1
ATOM 578 C CA . LEU A 1 73 ? 2.482 9.676 -3.133 1.00 90.31 73 LEU A CA 1
ATOM 579 C C . LEU A 1 73 ? 1.125 9.384 -3.787 1.00 90.31 73 LEU A C 1
ATOM 581 O O . LEU A 1 73 ? 0.252 8.817 -3.139 1.00 90.31 73 LEU A O 1
ATOM 585 N N . ALA A 1 74 ? 0.964 9.724 -5.068 1.00 89.38 74 ALA A N 1
ATOM 586 C CA . ALA A 1 74 ? -0.230 9.349 -5.824 1.00 89.38 74 ALA A CA 1
ATOM 587 C C . ALA A 1 74 ? -0.350 7.819 -5.935 1.00 89.38 74 ALA A C 1
ATOM 589 O O . ALA A 1 74 ? -1.348 7.247 -5.511 1.00 89.38 74 ALA A O 1
ATOM 590 N N . LEU A 1 75 ? 0.725 7.157 -6.379 1.00 91.88 75 LEU A N 1
ATOM 591 C CA . LEU A 1 75 ? 0.747 5.710 -6.586 1.00 91.88 75 LEU A CA 1
ATOM 592 C C . LEU A 1 75 ? 0.485 4.932 -5.291 1.00 91.88 75 LEU A C 1
ATOM 594 O O . LEU A 1 75 ? -0.252 3.953 -5.300 1.00 91.88 75 LEU A O 1
ATOM 598 N N . ILE A 1 76 ? 1.058 5.359 -4.157 1.00 92.25 76 ILE A N 1
ATOM 599 C CA . ILE A 1 76 ? 0.793 4.673 -2.886 1.00 92.25 76 ILE A CA 1
ATOM 600 C C . ILE A 1 76 ? -0.655 4.849 -2.421 1.00 92.25 76 ILE A C 1
ATOM 602 O O . ILE A 1 76 ? -1.194 3.937 -1.803 1.00 92.25 76 ILE A O 1
ATOM 606 N N . GLY A 1 77 ? -1.273 6.002 -2.698 1.00 91.00 77 GLY A N 1
ATOM 607 C CA . GLY A 1 77 ? -2.672 6.259 -2.365 1.00 91.00 77 GLY A CA 1
ATOM 608 C C . GLY A 1 77 ? -3.604 5.329 -3.134 1.00 91.00 77 GLY A C 1
ATOM 609 O O . GLY A 1 77 ? -4.402 4.628 -2.514 1.00 91.00 77 GLY A O 1
ATOM 610 N N . ASP A 1 78 ? -3.426 5.265 -4.455 1.00 91.94 78 ASP A N 1
ATOM 611 C CA . ASP A 1 78 ? -4.238 4.427 -5.343 1.00 91.94 78 ASP A CA 1
ATOM 612 C C . ASP A 1 78 ? -4.128 2.941 -4.967 1.00 91.94 78 ASP A C 1
ATOM 614 O O . ASP A 1 78 ? -5.136 2.253 -4.807 1.00 91.94 78 ASP A O 1
ATOM 618 N N . TYR A 1 79 ? -2.906 2.453 -4.734 1.00 94.31 79 TYR A N 1
ATOM 619 C CA . TYR A 1 79 ? -2.687 1.052 -4.377 1.00 94.31 79 TYR A CA 1
ATOM 620 C C . TYR A 1 79 ? -3.100 0.702 -2.948 1.00 94.31 79 TYR A C 1
ATOM 622 O O . TYR A 1 79 ? -3.458 -0.441 -2.681 1.00 94.31 79 TYR A O 1
ATOM 630 N N . MET A 1 80 ? -3.086 1.656 -2.016 1.00 92.19 80 MET A N 1
ATOM 631 C CA . MET A 1 80 ? -3.630 1.422 -0.678 1.00 92.19 80 MET A CA 1
ATOM 632 C C . MET A 1 80 ? -5.145 1.219 -0.739 1.00 92.19 80 MET A C 1
ATOM 634 O O . MET A 1 80 ? -5.653 0.291 -0.114 1.00 92.19 80 MET A O 1
ATOM 638 N N . ASP A 1 81 ? -5.853 2.041 -1.517 1.00 90.38 81 ASP A N 1
ATOM 639 C CA . ASP A 1 81 ? -7.290 1.872 -1.736 1.00 90.38 81 ASP A CA 1
ATOM 640 C C . ASP A 1 81 ? -7.599 0.560 -2.485 1.00 90.38 81 ASP A C 1
ATOM 642 O O . ASP A 1 81 ? -8.587 -0.100 -2.164 1.00 90.38 81 ASP A O 1
ATOM 646 N N . ALA A 1 82 ? -6.740 0.148 -3.426 1.00 91.69 82 ALA A N 1
ATOM 647 C CA . ALA A 1 82 ? -6.874 -1.124 -4.135 1.00 91.69 82 ALA A CA 1
ATOM 648 C C . ALA A 1 82 ? -6.699 -2.341 -3.211 1.00 91.69 82 ALA A C 1
ATOM 650 O O . ALA A 1 82 ? -7.541 -3.233 -3.237 1.00 91.69 82 ALA A O 1
ATOM 651 N N . VAL A 1 83 ? -5.665 -2.355 -2.357 1.00 90.38 83 VAL A N 1
ATOM 652 C CA . VAL A 1 83 ? -5.426 -3.456 -1.403 1.00 90.38 83 VAL A CA 1
ATOM 653 C C . VAL A 1 83 ? -6.615 -3.619 -0.459 1.00 90.38 83 VAL A C 1
ATOM 655 O O . VAL A 1 83 ? -7.122 -4.719 -0.306 1.00 90.38 83 VAL A O 1
ATOM 658 N N . ILE A 1 84 ? -7.111 -2.517 0.110 1.00 88.06 84 ILE A N 1
ATOM 659 C CA . ILE A 1 84 ? -8.267 -2.526 1.025 1.00 88.06 84 ILE A CA 1
ATOM 660 C C . ILE A 1 84 ? -9.542 -3.049 0.343 1.00 88.06 84 ILE A C 1
ATOM 662 O O . ILE A 1 84 ? -10.455 -3.534 1.002 1.00 88.06 84 ILE A O 1
ATOM 666 N N . ALA A 1 85 ? -9.652 -2.887 -0.975 1.00 88.56 85 ALA A N 1
ATOM 667 C CA . ALA A 1 85 ? -10.814 -3.323 -1.736 1.00 88.56 85 ALA A CA 1
ATOM 668 C C . ALA A 1 85 ? -10.682 -4.749 -2.295 1.00 88.56 85 ALA A C 1
ATOM 670 O O . ALA A 1 85 ? -11.677 -5.265 -2.811 1.00 88.56 85 ALA A O 1
ATOM 671 N N . ALA A 1 86 ? -9.494 -5.362 -2.233 1.00 86.12 86 ALA A N 1
ATOM 672 C CA . ALA A 1 86 ? -9.163 -6.576 -2.978 1.00 86.12 86 ALA A CA 1
ATOM 673 C C . ALA A 1 86 ? -10.014 -7.783 -2.558 1.00 86.12 86 ALA A C 1
ATOM 675 O O . ALA A 1 86 ? -10.524 -8.502 -3.415 1.00 86.12 86 ALA A O 1
ATOM 676 N N . ASP A 1 87 ? -10.242 -7.965 -1.258 1.00 79.38 87 ASP A N 1
ATOM 677 C CA . ASP A 1 87 ? -11.049 -9.064 -0.711 1.00 79.38 87 ASP A CA 1
ATOM 678 C C . ASP A 1 87 ? -12.558 -8.731 -0.606 1.00 79.38 87 ASP A C 1
ATOM 680 O O . ASP A 1 87 ? -13.389 -9.582 -0.270 1.00 79.38 87 ASP A O 1
ATOM 684 N N . GLY A 1 88 ? -12.933 -7.484 -0.921 1.00 79.06 88 GLY A N 1
ATOM 685 C CA . GLY A 1 88 ? -14.297 -6.967 -0.854 1.00 79.06 88 GLY A CA 1
ATOM 686 C C . GLY A 1 88 ? -14.844 -6.736 0.562 1.00 79.06 88 GLY A C 1
ATOM 687 O O . GLY A 1 88 ? -16.037 -6.427 0.695 1.00 79.06 88 GLY A O 1
ATOM 688 N N . VAL A 1 89 ? -14.026 -6.864 1.613 1.00 81.25 89 VAL A N 1
ATOM 689 C CA . VAL A 1 89 ? -14.436 -6.742 3.017 1.00 81.25 89 VAL A CA 1
ATOM 690 C C . VAL A 1 89 ? -13.551 -5.736 3.747 1.00 81.25 89 VAL A C 1
ATOM 692 O O . VAL A 1 89 ? -12.449 -6.031 4.160 1.00 81.25 89 VAL A O 1
ATOM 695 N N . LEU A 1 90 ? -14.096 -4.553 4.044 1.00 83.19 90 LEU A N 1
ATOM 696 C CA . LEU A 1 90 ? -13.379 -3.581 4.871 1.00 83.19 90 LEU A CA 1
ATOM 697 C C . LEU A 1 90 ? -13.399 -3.988 6.354 1.00 83.19 90 LEU A C 1
ATOM 699 O O . LEU A 1 90 ? -14.409 -3.802 7.051 1.00 83.19 90 LEU A O 1
ATOM 703 N N . HIS A 1 91 ? -12.272 -4.466 6.870 1.00 85.00 91 HIS A N 1
ATOM 704 C CA . HIS A 1 91 ? -12.104 -4.781 8.281 1.00 85.00 91 HIS A CA 1
ATOM 705 C C . HIS A 1 91 ? -11.853 -3.518 9.136 1.00 85.00 91 HIS A C 1
ATOM 707 O O . HIS A 1 91 ? -11.308 -2.514 8.668 1.00 85.00 91 HIS A O 1
ATOM 713 N N . PRO A 1 92 ? -12.200 -3.522 10.444 1.00 88.69 92 PRO A N 1
ATOM 714 C CA . PRO A 1 92 ? -11.997 -2.356 11.314 1.00 88.69 92 PRO A CA 1
ATOM 715 C C . PRO A 1 92 ? -10.543 -1.875 11.404 1.00 88.69 92 PRO A C 1
ATOM 717 O O . PRO A 1 92 ? -10.302 -0.679 11.569 1.00 88.69 92 PRO A O 1
ATOM 720 N N . ASN A 1 93 ? -9.580 -2.797 11.305 1.00 88.69 93 ASN A N 1
ATOM 721 C CA . ASN A 1 93 ? -8.159 -2.464 11.353 1.00 88.69 93 ASN A CA 1
ATOM 722 C C . ASN A 1 93 ? -7.701 -1.773 10.062 1.00 88.69 93 ASN A C 1
ATOM 724 O O . ASN A 1 93 ? -7.042 -0.740 10.153 1.00 88.69 93 ASN A O 1
ATOM 728 N N . GLU A 1 94 ? -8.098 -2.264 8.885 1.00 88.19 94 GLU A N 1
ATOM 729 C CA . GLU A 1 94 ? -7.848 -1.573 7.609 1.00 88.19 94 GLU A CA 1
ATOM 730 C C . GLU A 1 94 ? -8.463 -0.180 7.617 1.00 88.19 94 GLU A C 1
ATOM 732 O O . GLU A 1 94 ? -7.783 0.793 7.307 1.00 88.19 94 GLU A O 1
ATOM 737 N N . ALA A 1 95 ? -9.720 -0.056 8.058 1.00 89.31 95 ALA A N 1
ATOM 738 C CA . ALA A 1 95 ? -10.395 1.235 8.148 1.00 89.31 95 ALA A CA 1
ATOM 739 C C . ALA A 1 95 ? -9.637 2.217 9.058 1.00 89.31 95 ALA A C 1
ATOM 741 O O . ALA A 1 95 ? -9.491 3.397 8.725 1.00 89.31 95 ALA A O 1
ATOM 742 N N . HIS A 1 96 ? -9.131 1.738 10.199 1.00 92.81 96 HIS A N 1
ATOM 743 C CA . HIS A 1 96 ? -8.324 2.543 11.111 1.00 92.81 96 HIS A CA 1
ATOM 744 C C . HIS A 1 96 ? -7.020 3.014 10.457 1.00 92.81 96 HIS A C 1
ATOM 746 O O . HIS A 1 96 ? -6.712 4.207 10.486 1.00 92.81 96 HIS A O 1
ATOM 752 N N . TRP A 1 97 ? -6.264 2.104 9.846 1.00 93.38 97 TRP A N 1
ATOM 753 C CA . TRP A 1 97 ? -4.962 2.430 9.267 1.00 93.38 97 TRP A CA 1
ATOM 754 C C . TRP A 1 97 ? -5.063 3.236 7.972 1.00 93.38 97 TRP A C 1
ATOM 756 O O . TRP A 1 97 ? -4.253 4.138 7.759 1.00 93.38 97 TRP A O 1
ATOM 766 N N . ALA A 1 98 ? -6.111 3.027 7.178 1.00 91.44 98 ALA A N 1
ATOM 767 C CA . ALA A 1 98 ? -6.456 3.878 6.046 1.00 91.44 98 ALA A CA 1
ATOM 768 C C . ALA A 1 98 ? -6.770 5.310 6.495 1.00 91.44 98 ALA A C 1
ATOM 770 O O . ALA A 1 98 ? -6.315 6.275 5.879 1.00 91.44 98 ALA A O 1
ATOM 771 N N . TYR A 1 99 ? -7.506 5.473 7.601 1.00 92.62 99 TYR A N 1
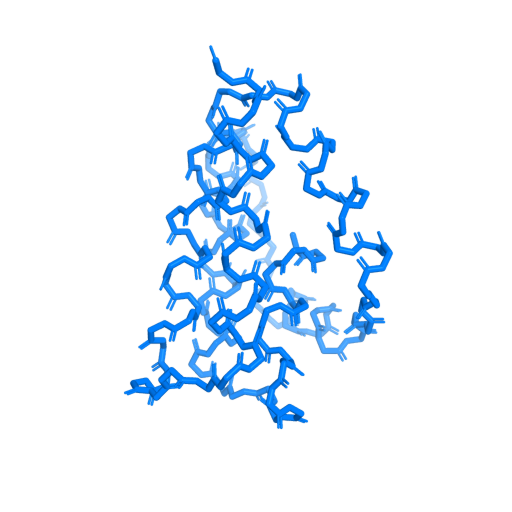ATOM 772 C CA . TYR A 1 99 ? -7.751 6.790 8.189 1.00 92.62 99 TYR A CA 1
ATOM 773 C C . TYR A 1 99 ? -6.446 7.462 8.640 1.00 92.62 99 TYR A C 1
ATOM 775 O O . TYR A 1 99 ? -6.223 8.629 8.314 1.00 92.62 99 TYR A O 1
ATOM 783 N N . VAL A 1 100 ? -5.571 6.734 9.347 1.00 93.81 100 VAL A N 1
ATOM 784 C CA . VAL A 1 100 ? -4.252 7.244 9.765 1.00 93.81 100 VAL A CA 1
ATOM 785 C C . VAL A 1 100 ? -3.438 7.688 8.551 1.00 93.81 100 VAL A C 1
ATOM 787 O O . VAL A 1 100 ? -2.902 8.796 8.551 1.00 93.81 100 VAL A O 1
ATOM 790 N N . ALA A 1 101 ? -3.399 6.872 7.495 1.00 92.94 101 ALA A N 1
ATOM 791 C CA . ALA A 1 101 ? -2.657 7.199 6.290 1.00 92.94 101 ALA A CA 1
ATOM 792 C C . ALA A 1 101 ? -3.187 8.457 5.603 1.00 92.94 101 ALA A C 1
ATOM 794 O O . ALA A 1 101 ? -2.433 9.391 5.344 1.00 92.94 101 ALA A O 1
ATOM 795 N N . ARG A 1 102 ? -4.500 8.518 5.364 1.00 91.81 102 ARG A N 1
ATOM 796 C CA . ARG A 1 102 ? -5.153 9.670 4.728 1.00 91.81 102 ARG A CA 1
ATOM 797 C C . ARG A 1 102 ? -4.947 10.951 5.525 1.00 91.81 102 ARG A C 1
ATOM 799 O O . ARG A 1 102 ? -4.739 12.004 4.931 1.00 91.81 102 ARG A O 1
ATOM 806 N N . ARG A 1 103 ? -4.958 10.861 6.857 1.00 92.69 103 ARG A N 1
ATOM 807 C CA . ARG A 1 103 ? -4.665 11.997 7.728 1.00 92.69 103 ARG A CA 1
ATOM 808 C C . ARG A 1 103 ? -3.235 12.503 7.529 1.00 92.69 103 ARG A C 1
ATOM 810 O O . ARG A 1 103 ? -3.070 13.691 7.273 1.00 92.69 103 ARG A O 1
ATOM 817 N N . LEU A 1 104 ? -2.237 11.620 7.573 1.00 90.62 104 LEU A N 1
ATOM 818 C CA . LEU A 1 104 ? -0.830 11.986 7.357 1.00 90.62 104 LEU A CA 1
ATOM 819 C C . LEU A 1 104 ? -0.596 12.597 5.969 1.00 90.62 104 LEU A C 1
ATOM 821 O O . LEU A 1 104 ? 0.085 13.609 5.847 1.00 90.62 104 LEU A O 1
ATOM 825 N N . ILE A 1 105 ? -1.217 12.027 4.934 1.00 89.00 105 ILE A N 1
ATOM 826 C CA . ILE A 1 105 ? -1.154 12.562 3.568 1.00 89.00 105 ILE A CA 1
ATOM 827 C C . ILE A 1 105 ? -1.793 13.959 3.502 1.00 89.00 105 ILE A C 1
ATOM 829 O O . ILE A 1 105 ? -1.238 14.857 2.876 1.00 89.00 105 ILE A O 1
ATOM 833 N N . SER A 1 106 ? -2.939 14.162 4.163 1.00 87.19 106 SER A N 1
ATOM 834 C CA . SER A 1 106 ? -3.651 15.448 4.157 1.00 87.19 106 SER A CA 1
ATOM 835 C C . SER A 1 106 ? -2.950 16.557 4.941 1.00 87.19 106 SER A C 1
ATOM 837 O O . SER A 1 106 ? -3.083 17.718 4.579 1.00 87.19 106 SER A O 1
ATOM 839 N N . GLU A 1 107 ? -2.217 16.222 6.007 1.00 85.31 107 GLU A N 1
ATOM 840 C CA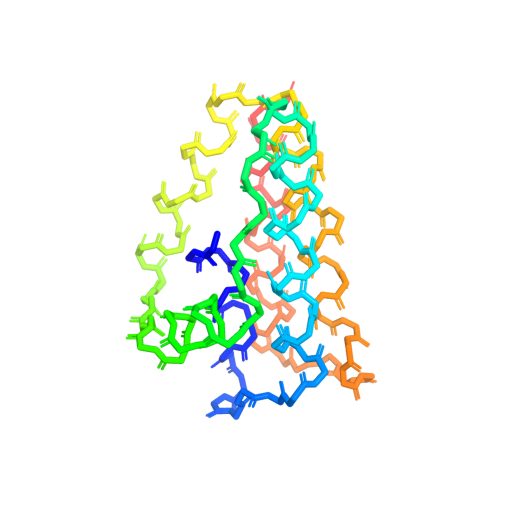 . GLU A 1 107 ? -1.491 17.197 6.833 1.00 85.31 107 GLU A CA 1
ATOM 841 C C . GLU A 1 107 ? -0.217 17.723 6.141 1.00 85.31 107 GLU A C 1
ATOM 843 O O . GLU A 1 107 ? 0.345 18.727 6.577 1.00 85.31 107 GLU A O 1
ATOM 848 N N . ALA A 1 108 ? 0.229 17.068 5.065 1.00 75.31 108 ALA A N 1
ATOM 849 C CA . ALA A 1 108 ? 1.431 17.429 4.318 1.00 75.31 108 ALA A CA 1
ATOM 850 C C . ALA A 1 108 ? 1.185 18.258 3.043 1.00 75.31 108 ALA A C 1
ATOM 852 O O . ALA A 1 108 ? 2.150 18.739 2.445 1.00 75.31 108 ALA A O 1
ATOM 853 N N . GLY A 1 109 ? -0.076 18.401 2.619 1.00 61.00 109 GLY A N 1
ATOM 854 C CA . GLY A 1 109 ? -0.497 19.256 1.500 1.00 61.00 109 GLY A CA 1
ATOM 855 C C . GLY A 1 109 ? -0.949 20.635 1.960 1.00 61.00 109 GLY A C 1
ATOM 856 O O . GLY A 1 109 ? -0.694 21.602 1.207 1.00 61.00 109 GLY A O 1
#

Radius of gyration: 13.24 Å; chains: 1; bounding box: 29×34×31 Å

Sequence (109 aa):
MNILTFIARCDRDFHPDELETVTDYVDDWAEAHHCSDRLPVDDVSDHVARLAPDSEQFVVSLERVVDRGGTNLALIGDYMDAVIAADGVLHPNEAHWAYVARRLISEAG

pLDDT: mean 88.38, std 5.88, range [61.0, 95.94]

Secondary structure (DSSP, 8-state):
-HHHHHHTTTTS---HHHHHHHHHHHHHHHHHTT-SSPPPHHHHHHHHHH----HHHHHHHHHHHHHH-HHHHHHHHHHHHHHHHHTS---HHHHHHHHHHHHHHHHT-

Foldseek 3Di:
DLQLLQLCCQVPDNDPQSLVLQLVLQVVVCVVVVPPDRDPSVVSSVVSVPDDHDPVNNVVVLLVQLVVDDPSNVSSLVSLVSSCPRVPDRDPRSVVSNVVSVVSNVVSD

Organism: Sphingosinicella microcystinivorans (NCBI:txid335406)